Protein AF-A0A6A4RMP3-F1 (afdb_monomer)

Solvent-accessible surface area (backbone atoms only — not comparable to full-atom values): 5683 Å² total; per-residue (Å²): 144,83,87,70,70,73,63,60,57,57,56,53,51,56,54,48,53,52,52,50,54,52,60,73,68,50,78,81,91,57,91,76,53,73,67,56,52,49,50,54,59,76,64,39,64,70,60,54,52,50,50,54,50,51,52,52,52,49,53,52,50,52,52,51,51,50,53,52,52,53,50,52,53,58,49,39,73,71,40,96,68,67,76,87,78,80,78,85,76,85,130

Secondary structure (DSSP, 8-state):
----HHHHHHHHHHHHHHHHHHHHHS--SSPPPHHHHHHHHHH-HHHHHHHHHHHHHHHHHHHHHHHHHHHHHHHHTTSSS----------

Radius of gyration: 22.54 Å; Cα contacts (8 Å, |Δi|>4): 11; chains: 1; bounding box: 42×34×64 Å

Structure (mmCIF, N/CA/C/O backbone):
data_AF-A0A6A4RMP3-F1
#
_entry.id   AF-A0A6A4RMP3-F1
#
loop_
_atom_site.group_PDB
_atom_site.id
_atom_site.type_symbol
_atom_site.label_atom_id
_atom_site.label_alt_id
_atom_site.label_comp_id
_atom_site.label_asym_id
_atom_site.label_entity_id
_atom_site.label_seq_id
_atom_site.pdbx_PDB_ins_code
_atom_site.Cartn_x
_atom_site.Cartn_y
_atom_site.Cartn_z
_atom_site.occupancy
_atom_site.B_iso_or_equiv
_atom_site.auth_seq_id
_atom_site.auth_comp_id
_atom_site.auth_asym_id
_atom_site.auth_atom_id
_atom_site.pdbx_PDB_model_num
ATOM 1 N N . MET A 1 1 ? -20.937 -27.696 -1.801 1.00 41.50 1 MET A N 1
ATOM 2 C CA . MET A 1 1 ? -19.535 -27.241 -1.947 1.00 41.50 1 MET A CA 1
ATOM 3 C C . MET A 1 1 ? -19.362 -26.628 -3.330 1.00 41.50 1 MET A C 1
ATOM 5 O O . MET A 1 1 ? -18.859 -27.262 -4.240 1.00 41.50 1 MET A O 1
ATOM 9 N N . SER A 1 2 ? -19.855 -25.410 -3.501 1.00 41.22 2 SER A N 1
ATOM 10 C CA . SER A 1 2 ? -19.654 -24.533 -4.662 1.00 41.22 2 SER A CA 1
ATOM 11 C C . SER A 1 2 ? -20.011 -23.164 -4.086 1.00 41.22 2 SER A C 1
ATOM 13 O O . SER A 1 2 ? -21.079 -23.022 -3.502 1.00 41.22 2 SER A O 1
ATOM 15 N N . SER A 1 3 ? -19.132 -22.177 -3.991 1.00 43.84 3 SER A N 1
ATOM 16 C CA . SER A 1 3 ? -18.729 -21.326 -5.104 1.00 43.84 3 SER A CA 1
ATOM 17 C C . SER A 1 3 ? -17.635 -20.398 -4.561 1.00 43.84 3 SER A C 1
ATOM 19 O O . SER A 1 3 ? -17.945 -19.530 -3.757 1.00 43.84 3 SER A O 1
ATOM 21 N N . ASN A 1 4 ? -16.374 -20.591 -4.946 1.00 45.78 4 ASN A N 1
ATOM 22 C CA . ASN A 1 4 ? -15.308 -19.591 -4.736 1.00 45.78 4 ASN A CA 1
ATOM 23 C C . ASN A 1 4 ? -14.538 -19.281 -6.031 1.00 45.78 4 ASN A C 1
ATOM 25 O O . ASN A 1 4 ? -13.692 -18.401 -6.049 1.00 45.78 4 ASN A O 1
ATOM 29 N N . VAL A 1 5 ? -14.876 -19.945 -7.141 1.00 52.66 5 VAL A N 1
ATOM 30 C CA . VAL A 1 5 ? -14.141 -19.834 -8.412 1.00 52.66 5 VAL A CA 1
ATOM 31 C C . VAL A 1 5 ? -14.381 -18.488 -9.117 1.00 52.66 5 VAL A C 1
ATOM 33 O O . VAL A 1 5 ? -13.557 -18.062 -9.913 1.00 52.66 5 VAL A O 1
ATOM 36 N N . ALA A 1 6 ? -15.469 -17.775 -8.802 1.00 44.88 6 ALA A N 1
ATOM 37 C CA . ALA A 1 6 ? -15.810 -16.518 -9.475 1.00 44.88 6 ALA A CA 1
ATOM 38 C C . ALA A 1 6 ? -15.039 -15.287 -8.955 1.00 44.88 6 ALA A C 1
ATOM 40 O O . ALA A 1 6 ? -14.946 -14.288 -9.667 1.00 44.88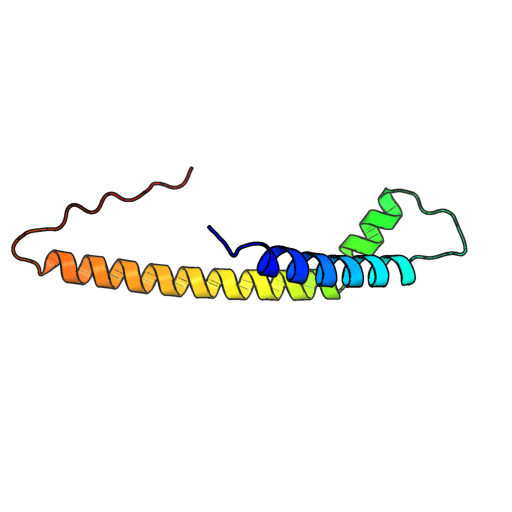 6 ALA A O 1
ATOM 41 N N . LEU A 1 7 ? -14.489 -15.336 -7.732 1.00 46.16 7 LEU A N 1
ATOM 42 C CA . LEU A 1 7 ? -13.725 -14.209 -7.179 1.00 46.16 7 LEU A CA 1
ATOM 43 C C . LEU A 1 7 ? -12.263 -14.214 -7.657 1.00 46.16 7 LEU A C 1
ATOM 45 O O . LEU A 1 7 ? -11.674 -13.148 -7.828 1.00 46.16 7 LEU A O 1
ATOM 49 N N . ASP A 1 8 ? -11.712 -15.398 -7.937 1.00 46.28 8 ASP A N 1
ATOM 50 C CA . ASP A 1 8 ? -10.333 -15.565 -8.415 1.00 46.28 8 ASP A CA 1
ATOM 51 C C . ASP A 1 8 ? -10.178 -15.214 -9.905 1.00 46.28 8 ASP A C 1
ATOM 53 O O . ASP A 1 8 ? -9.111 -14.789 -10.344 1.00 46.28 8 ASP A O 1
ATOM 57 N N . THR A 1 9 ? -11.248 -15.321 -10.702 1.00 45.34 9 THR A N 1
ATOM 58 C CA . THR A 1 9 ? -11.213 -14.958 -12.129 1.00 45.34 9 THR A CA 1
ATOM 59 C C . THR A 1 9 ? -11.295 -13.451 -12.376 1.00 45.34 9 THR A C 1
ATOM 61 O O . THR A 1 9 ? -10.742 -12.968 -13.362 1.00 45.34 9 THR A O 1
ATOM 64 N N . PHE A 1 10 ? -11.959 -12.691 -11.496 1.00 48.31 10 PHE A N 1
ATOM 65 C CA . PHE A 1 10 ? -12.084 -11.234 -11.647 1.00 48.31 10 PHE A CA 1
ATOM 66 C C . PHE A 1 10 ? -10.773 -10.516 -11.293 1.00 48.31 10 PHE A C 1
ATOM 68 O O . PHE A 1 10 ? -10.324 -9.640 -12.027 1.00 48.31 10 PHE A O 1
ATOM 75 N N . THR A 1 11 ? -10.104 -10.956 -10.224 1.00 52.03 11 THR A N 1
ATOM 76 C CA . THR A 1 11 ? -8.819 -10.392 -9.785 1.00 52.03 11 THR A CA 1
ATOM 77 C C . THR A 1 11 ? -7.677 -10.715 -10.750 1.00 52.03 11 THR A C 1
ATOM 79 O O . THR A 1 11 ? -6.822 -9.865 -10.981 1.00 52.03 11 THR A O 1
ATOM 82 N N . ALA A 1 12 ? -7.674 -11.895 -11.377 1.00 53.44 12 ALA A N 1
ATOM 83 C CA . ALA A 1 12 ? -6.656 -12.248 -12.364 1.00 53.44 12 ALA A CA 1
ATOM 84 C C . ALA A 1 12 ? -6.720 -11.367 -13.626 1.00 53.44 12 ALA A C 1
ATOM 86 O O . ALA A 1 12 ? -5.675 -10.985 -14.152 1.00 53.44 12 ALA A O 1
ATOM 87 N N . SER A 1 13 ? -7.920 -11.008 -14.099 1.00 58.47 13 SER A N 1
ATOM 88 C CA . SER A 1 13 ? -8.081 -10.199 -15.316 1.00 58.47 13 SER A CA 1
ATOM 89 C C . SER A 1 13 ? -7.534 -8.783 -15.140 1.00 58.47 13 SER A C 1
ATOM 91 O O . SER A 1 13 ? -6.756 -8.326 -15.972 1.00 58.47 13 SER A O 1
ATOM 93 N N . GLU A 1 14 ? -7.874 -8.112 -14.035 1.00 59.75 14 GLU A N 1
ATOM 94 C CA . GLU A 1 14 ? -7.434 -6.731 -13.787 1.00 59.75 14 GLU A CA 1
ATOM 95 C C . GLU A 1 14 ? -5.906 -6.635 -13.656 1.00 59.75 14 GLU A C 1
ATOM 97 O O . GLU A 1 14 ? -5.270 -5.787 -14.284 1.00 59.75 14 GLU A O 1
ATOM 102 N N . TRP A 1 15 ? -5.295 -7.577 -12.927 1.00 61.28 15 TRP A N 1
ATOM 103 C CA . TRP A 1 15 ? -3.837 -7.678 -12.814 1.00 61.28 15 TRP A CA 1
ATOM 104 C C . TRP A 1 15 ? -3.158 -7.929 -14.163 1.00 61.28 15 TRP A C 1
ATOM 106 O O . TRP A 1 15 ? -2.078 -7.395 -14.429 1.00 61.28 15 TRP A O 1
ATOM 116 N N . THR A 1 16 ? -3.793 -8.729 -15.021 1.00 69.06 16 THR A N 1
ATOM 117 C CA . THR A 1 16 ? -3.274 -9.037 -16.356 1.00 69.06 16 THR A CA 1
ATOM 118 C C . THR A 1 16 ? -3.311 -7.797 -17.248 1.00 69.06 16 THR A C 1
ATOM 120 O O . THR A 1 16 ? -2.312 -7.486 -17.896 1.00 69.06 16 THR A O 1
ATOM 123 N N . ASP A 1 17 ? -4.408 -7.040 -17.231 1.00 76.12 17 ASP A N 1
ATOM 124 C CA . ASP A 1 17 ? -4.550 -5.817 -18.024 1.00 7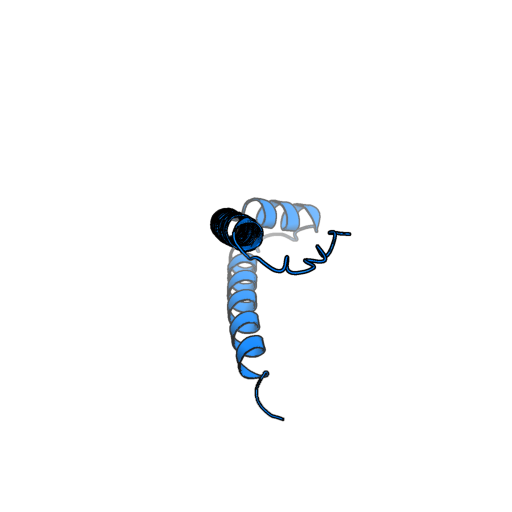6.12 17 ASP A CA 1
ATOM 125 C C . ASP A 1 17 ? -3.585 -4.711 -17.574 1.00 76.12 17 ASP A C 1
ATOM 127 O O . ASP A 1 17 ? -2.982 -4.024 -18.402 1.00 76.12 17 ASP A O 1
ATOM 131 N N . GLU A 1 18 ? -3.357 -4.567 -16.269 1.00 74.75 18 GLU A N 1
ATOM 132 C CA . GLU A 1 18 ? -2.385 -3.610 -15.732 1.00 74.75 18 GLU A CA 1
ATOM 133 C C . GLU A 1 18 ? -0.954 -3.942 -16.122 1.00 74.75 18 GLU A C 1
ATOM 135 O O . GLU A 1 18 ? -0.225 -3.061 -16.590 1.00 74.75 18 GLU A O 1
ATOM 140 N N . PHE A 1 19 ? -0.560 -5.206 -15.969 1.00 77.25 19 PHE A N 1
ATOM 141 C CA . PHE A 1 19 ? 0.772 -5.647 -16.349 1.00 77.25 19 PHE A CA 1
ATOM 142 C C . PHE A 1 19 ? 0.997 -5.463 -17.852 1.00 77.25 19 PHE A C 1
ATOM 144 O O . PHE A 1 19 ? 2.021 -4.923 -18.267 1.00 77.25 19 PHE A O 1
ATOM 151 N N . GLN A 1 20 ? 0.006 -5.809 -18.677 1.00 79.56 20 GLN A N 1
ATOM 152 C CA . GLN A 1 20 ? 0.060 -5.573 -20.120 1.00 79.56 20 GLN A CA 1
ATOM 153 C C . GLN A 1 20 ? 0.142 -4.080 -20.459 1.00 79.56 20 GLN A C 1
ATOM 155 O O . GLN A 1 20 ? 0.907 -3.691 -21.343 1.00 79.56 20 GLN A O 1
ATOM 160 N N . SER A 1 21 ? -0.591 -3.221 -19.744 1.00 82.38 21 SER A N 1
ATOM 161 C CA . SER A 1 21 ? -0.525 -1.768 -19.938 1.00 82.38 21 SER A CA 1
ATOM 162 C C . SER A 1 21 ? 0.861 -1.200 -19.620 1.00 82.38 21 SER A C 1
ATOM 164 O O . SER A 1 21 ? 1.338 -0.322 -20.336 1.00 82.38 21 SER A O 1
ATOM 166 N N . PHE A 1 22 ? 1.530 -1.733 -18.594 1.00 84.69 22 PHE A N 1
ATOM 167 C CA . PHE A 1 22 ? 2.899 -1.376 -18.240 1.00 84.69 22 PHE A CA 1
ATOM 168 C C . PHE A 1 22 ? 3.892 -1.851 -19.303 1.00 84.69 22 PHE A C 1
ATOM 170 O O . PHE A 1 22 ? 4.683 -1.052 -19.800 1.00 84.69 22 PHE A O 1
ATOM 177 N N . VAL A 1 23 ? 3.806 -3.120 -19.717 1.00 83.81 23 VAL A N 1
ATOM 178 C CA . VAL A 1 23 ? 4.689 -3.693 -20.746 1.00 83.81 23 VAL A CA 1
ATOM 179 C C . VAL A 1 23 ? 4.587 -2.913 -22.059 1.00 83.81 23 VAL A C 1
ATOM 181 O O . VAL A 1 23 ? 5.606 -2.644 -22.687 1.00 83.81 23 VAL A O 1
ATOM 184 N N . ARG A 1 24 ? 3.384 -2.466 -22.447 1.00 85.12 24 ARG A N 1
ATOM 185 C CA . ARG A 1 24 ? 3.175 -1.627 -23.643 1.00 85.12 24 ARG A CA 1
ATOM 186 C C . ARG A 1 24 ? 3.839 -0.250 -23.568 1.00 85.12 24 ARG A C 1
ATOM 188 O O . ARG A 1 24 ? 4.100 0.339 -24.612 1.00 85.12 24 ARG A O 1
ATOM 195 N N . LYS A 1 25 ? 4.081 0.279 -22.367 1.00 84.44 25 LYS A N 1
ATOM 196 C CA . LYS A 1 25 ? 4.736 1.581 -22.154 1.00 84.44 25 LYS A CA 1
ATOM 197 C C . LYS A 1 25 ? 6.256 1.472 -22.049 1.00 84.44 25 LYS A C 1
ATOM 199 O O . LYS A 1 25 ? 6.929 2.502 -22.025 1.00 84.44 25 LYS A O 1
ATOM 204 N N . LEU A 1 26 ? 6.803 0.258 -21.961 1.00 86.19 26 LEU A N 1
ATOM 205 C CA . LEU A 1 26 ? 8.245 0.071 -21.886 1.00 86.19 26 LEU A CA 1
ATOM 206 C C . LEU A 1 26 ? 8.917 0.459 -23.212 1.00 86.19 26 LEU A C 1
ATOM 208 O O . LEU A 1 26 ? 8.386 0.170 -24.288 1.00 86.19 26 LEU A O 1
ATOM 212 N N . PRO A 1 27 ? 10.108 1.078 -23.156 1.00 86.56 27 PRO A N 1
ATOM 213 C CA . PRO A 1 27 ? 10.925 1.301 -24.338 1.00 86.56 27 PRO A CA 1
ATOM 214 C C . PRO A 1 27 ? 11.188 0.005 -25.115 1.00 86.56 27 PRO A C 1
ATOM 216 O O . PRO A 1 27 ? 11.728 -0.951 -24.568 1.00 86.56 27 PRO A O 1
ATOM 219 N N . THR A 1 28 ? 10.849 -0.010 -26.404 1.00 86.50 28 THR A N 1
ATOM 220 C CA . THR A 1 28 ? 11.081 -1.159 -27.301 1.00 86.50 28 THR A CA 1
ATOM 221 C C . THR A 1 28 ? 12.310 -0.996 -28.193 1.00 86.50 28 THR A C 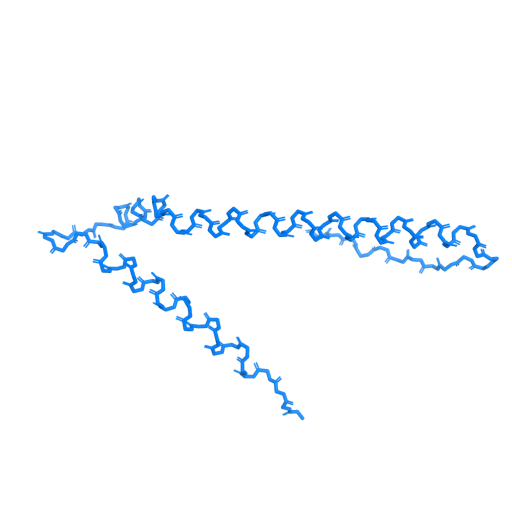1
ATOM 223 O O . THR A 1 28 ? 12.711 -1.935 -28.873 1.00 86.50 28 THR A O 1
ATOM 226 N N . PHE A 1 29 ? 12.929 0.187 -28.191 1.00 86.75 29 PHE A N 1
ATOM 227 C CA . PHE A 1 29 ? 14.070 0.511 -29.052 1.00 86.75 29 PHE A CA 1
ATOM 228 C C . PHE 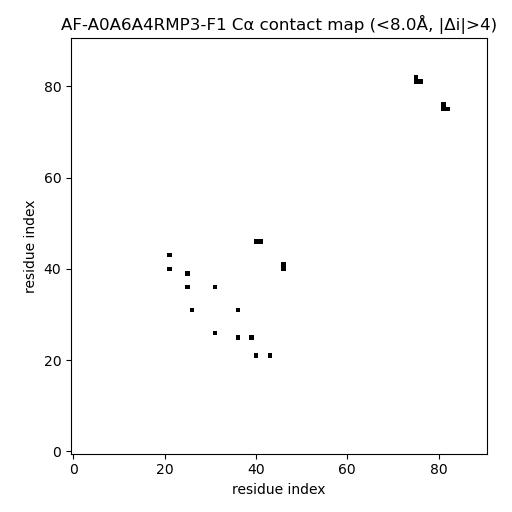A 1 29 ? 15.421 0.013 -28.511 1.00 86.75 29 PHE A C 1
ATOM 230 O O . PHE A 1 29 ? 16.431 0.132 -29.199 1.00 86.75 29 PHE A O 1
ATOM 237 N N . TYR A 1 30 ? 15.457 -0.545 -27.295 1.00 83.25 30 TYR A N 1
ATOM 238 C CA . TYR A 1 30 ? 16.652 -1.136 -26.688 1.00 83.25 30 TYR A CA 1
ATOM 239 C C . TYR A 1 30 ? 16.292 -2.202 -25.647 1.00 83.25 30 TYR A C 1
ATOM 241 O O . TYR A 1 30 ? 15.180 -2.228 -25.122 1.00 83.25 30 TYR A O 1
ATOM 249 N N . ALA A 1 31 ? 17.249 -3.079 -25.336 1.00 87.56 31 ALA A N 1
ATOM 250 C CA . ALA A 1 31 ? 17.090 -4.073 -24.282 1.00 87.56 31 ALA A CA 1
ATOM 251 C C . ALA A 1 31 ? 17.165 -3.408 -22.899 1.00 87.56 31 ALA A C 1
ATOM 253 O O . ALA A 1 31 ? 18.123 -2.701 -22.584 1.00 87.56 31 ALA A O 1
ATOM 254 N N . LEU A 1 32 ? 16.164 -3.666 -22.060 1.00 87.25 32 LEU A N 1
ATOM 255 C CA . LEU A 1 32 ? 16.104 -3.168 -20.690 1.00 87.25 32 LEU A CA 1
ATOM 256 C C . LEU A 1 32 ? 16.691 -4.201 -19.727 1.00 87.25 32 LEU A C 1
ATOM 258 O O . LEU A 1 32 ? 16.353 -5.382 -19.785 1.00 87.25 32 LEU A O 1
ATOM 262 N N . ASN A 1 33 ? 17.544 -3.751 -18.808 1.00 91.50 33 ASN A N 1
ATOM 263 C CA . ASN A 1 33 ? 17.955 -4.578 -17.676 1.00 91.50 33 ASN A CA 1
ATOM 264 C C . ASN A 1 33 ? 16.875 -4.567 -16.577 1.00 91.50 33 ASN A C 1
ATOM 266 O O . ASN A 1 33 ? 15.984 -3.712 -16.559 1.00 91.50 33 ASN A O 1
ATOM 270 N N . ALA A 1 34 ? 16.965 -5.509 -15.635 1.00 89.19 34 ALA A N 1
ATOM 271 C CA . ALA A 1 34 ? 15.986 -5.643 -14.556 1.00 89.19 34 ALA A CA 1
ATOM 272 C C . ALA A 1 34 ? 15.831 -4.356 -13.720 1.00 89.19 34 ALA A C 1
ATOM 274 O O . ALA A 1 34 ? 14.718 -3.997 -13.342 1.00 89.19 34 ALA A O 1
ATOM 275 N N . SER A 1 35 ? 16.922 -3.621 -13.484 1.00 90.31 35 SER A N 1
ATOM 276 C CA . SER A 1 35 ? 16.905 -2.366 -12.724 1.00 90.31 35 SER A CA 1
ATOM 277 C C . SER A 1 35 ? 16.130 -1.253 -13.436 1.00 90.31 35 SER A C 1
ATOM 279 O O . SER A 1 35 ? 15.393 -0.512 -12.790 1.00 90.31 35 SER A O 1
ATOM 281 N N . ALA A 1 36 ? 16.243 -1.151 -14.762 1.00 87.69 36 ALA A N 1
ATOM 282 C CA . ALA A 1 36 ? 15.491 -0.192 -15.566 1.00 87.69 36 ALA A CA 1
ATOM 283 C C . ALA A 1 36 ? 13.991 -0.523 -15.570 1.00 87.69 36 ALA A C 1
ATOM 285 O O . ALA A 1 36 ? 13.165 0.369 -15.396 1.00 87.69 36 ALA A O 1
ATOM 286 N N . ILE A 1 37 ? 13.635 -1.808 -15.687 1.00 87.56 37 ILE A N 1
ATOM 287 C CA . ILE A 1 37 ? 12.239 -2.265 -15.585 1.00 87.56 37 ILE A CA 1
ATOM 288 C C . ILE A 1 37 ? 11.670 -1.918 -14.205 1.00 87.56 37 ILE A C 1
ATOM 290 O O . ILE A 1 37 ? 10.580 -1.354 -14.114 1.00 87.56 37 ILE A O 1
ATOM 294 N N . GLN A 1 38 ? 12.423 -2.192 -13.135 1.00 86.62 38 GLN A N 1
ATOM 295 C CA . GLN A 1 38 ? 12.017 -1.838 -11.778 1.00 86.62 38 GLN A CA 1
ATOM 296 C C . GLN A 1 38 ? 11.830 -0.328 -11.619 1.00 86.62 38 GLN A C 1
ATOM 298 O O . GLN A 1 38 ? 10.836 0.087 -11.033 1.00 86.62 38 GLN A O 1
ATOM 303 N N . TYR A 1 39 ? 12.723 0.491 -12.183 1.00 88.81 39 TYR A N 1
ATOM 304 C CA . TYR A 1 39 ? 12.587 1.946 -12.169 1.00 88.81 39 TYR A CA 1
ATOM 305 C C . TYR A 1 39 ? 11.282 2.405 -12.832 1.00 88.81 39 TYR A C 1
ATOM 307 O O . TYR A 1 39 ? 10.533 3.169 -12.222 1.00 88.81 39 TYR A O 1
ATOM 315 N N . PHE A 1 40 ? 10.965 1.919 -14.037 1.00 87.12 40 PHE A N 1
ATOM 316 C CA . PHE A 1 40 ? 9.710 2.268 -14.713 1.00 87.12 40 PHE A CA 1
ATOM 317 C C . PHE A 1 40 ? 8.486 1.821 -13.914 1.00 87.12 40 PHE A C 1
ATOM 319 O O . PHE A 1 40 ? 7.536 2.586 -13.772 1.00 87.12 40 PHE A O 1
ATOM 326 N N . TRP A 1 41 ? 8.536 0.625 -13.325 1.00 83.75 41 TRP A N 1
ATOM 327 C CA . TRP A 1 41 ? 7.459 0.118 -12.479 1.00 83.75 41 TRP A CA 1
ATOM 328 C C . TRP A 1 41 ? 7.246 0.992 -11.239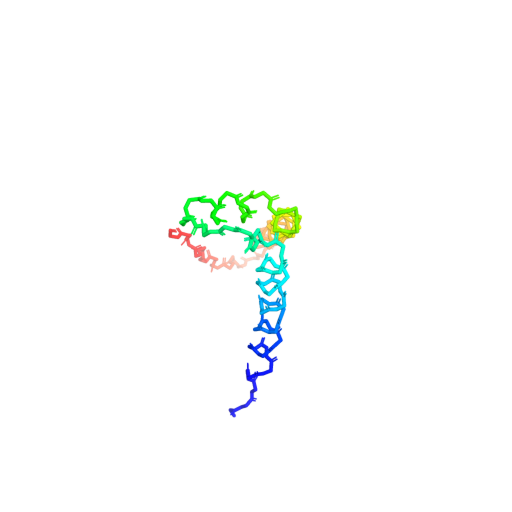 1.00 83.75 41 TRP A C 1
ATOM 330 O O . TRP A 1 41 ? 6.127 1.397 -10.937 1.00 83.75 41 TRP A O 1
ATOM 340 N N . THR A 1 42 ? 8.329 1.358 -10.549 1.00 84.00 42 THR A N 1
ATOM 341 C CA . THR A 1 42 ? 8.266 2.246 -9.381 1.00 84.00 42 THR A CA 1
ATOM 342 C C . THR A 1 42 ? 7.914 3.682 -9.716 1.00 84.00 42 THR A C 1
ATOM 344 O O . THR A 1 42 ? 7.681 4.432 -8.787 1.00 84.00 42 THR A O 1
ATOM 347 N N . ASN A 1 43 ? 7.886 4.084 -10.987 1.00 84.38 43 ASN A N 1
ATOM 348 C CA . ASN A 1 43 ? 7.453 5.417 -11.408 1.00 84.38 43 ASN A CA 1
ATOM 349 C C . ASN A 1 43 ? 6.060 5.412 -12.052 1.00 84.38 43 ASN A C 1
ATOM 351 O O . ASN A 1 43 ? 5.554 6.477 -12.402 1.00 84.38 43 ASN A O 1
ATOM 355 N N . GLU A 1 44 ? 5.406 4.253 -12.185 1.00 84.75 44 GLU A N 1
ATOM 356 C CA . GLU A 1 44 ? 4.066 4.183 -12.763 1.00 84.75 44 GLU A CA 1
ATOM 357 C C . GLU A 1 44 ? 3.041 4.885 -11.849 1.00 84.75 44 GLU A C 1
ATOM 359 O O . GLU A 1 44 ? 2.834 4.479 -10.696 1.00 84.75 44 GLU A O 1
ATOM 364 N N . PRO A 1 45 ? 2.352 5.936 -12.330 1.00 83.25 45 PRO A N 1
ATOM 365 C CA . PRO A 1 45 ? 1.416 6.702 -11.509 1.00 83.25 45 PRO A CA 1
ATOM 366 C C . PRO A 1 45 ? 0.181 5.884 -11.113 1.00 83.25 45 PRO A C 1
ATOM 368 O O . PRO A 1 45 ? -0.360 6.081 -10.023 1.00 83.25 45 PRO A O 1
ATOM 371 N N . ALA A 1 46 ? -0.241 4.932 -11.952 1.00 83.00 46 ALA A N 1
ATOM 372 C CA . ALA A 1 46 ? -1.393 4.075 -11.680 1.00 83.00 46 ALA A CA 1
ATOM 373 C C . ALA A 1 46 ? -1.175 3.188 -10.44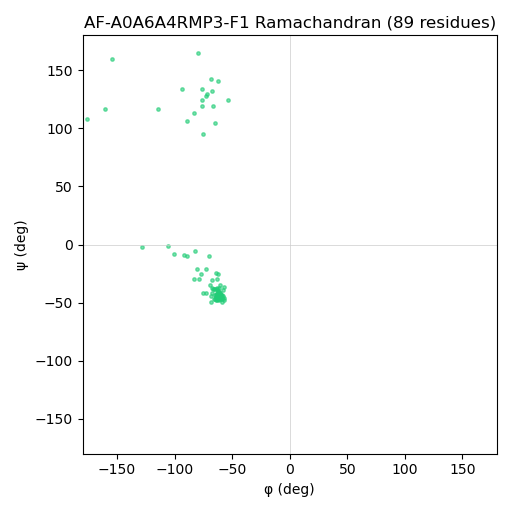1 1.00 83.00 46 ALA A C 1
ATOM 375 O O . ALA A 1 46 ? -2.063 3.073 -9.592 1.00 83.00 46 ALA A O 1
ATOM 376 N N . VAL A 1 47 ? 0.030 2.624 -10.297 1.00 80.94 47 VAL A N 1
ATOM 377 C CA . VAL A 1 47 ? 0.411 1.787 -9.149 1.00 80.94 47 VAL A CA 1
ATOM 378 C C . VAL A 1 47 ? 0.394 2.614 -7.861 1.00 80.94 47 VAL A C 1
ATOM 380 O O . VAL A 1 47 ? -0.206 2.209 -6.863 1.00 80.94 47 VAL A O 1
ATOM 383 N N . HIS A 1 48 ? 0.961 3.822 -7.891 1.00 85.38 48 HIS A N 1
ATOM 384 C CA . HIS A 1 48 ? 0.941 4.726 -6.739 1.00 85.38 48 HIS A CA 1
ATOM 385 C C . HIS A 1 48 ? -0.466 5.171 -6.346 1.00 85.38 48 HIS A C 1
ATOM 387 O O . HIS A 1 48 ? -0.786 5.229 -5.157 1.00 85.38 48 HIS A O 1
ATOM 393 N N . GLN A 1 49 ? -1.309 5.505 -7.324 1.00 87.44 49 GLN A N 1
ATOM 394 C CA . GLN A 1 49 ? -2.682 5.928 -7.072 1.00 87.44 49 GLN A CA 1
ATOM 395 C C . GLN A 1 49 ? -3.481 4.819 -6.383 1.00 87.44 49 GLN A C 1
ATOM 397 O O . GLN A 1 49 ? -4.171 5.079 -5.397 1.00 87.44 49 GLN A O 1
ATOM 402 N N . ARG A 1 50 ? -3.349 3.577 -6.853 1.00 85.81 50 ARG A N 1
ATOM 403 C CA . ARG A 1 50 ? -4.001 2.417 -6.235 1.00 85.81 50 ARG A CA 1
ATOM 404 C C . ARG A 1 50 ? -3.483 2.147 -4.838 1.00 85.81 50 ARG A C 1
ATOM 406 O O . ARG A 1 50 ? -4.2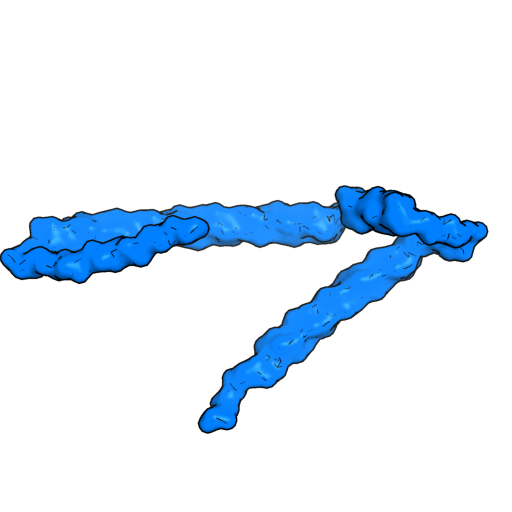82 1.940 -3.929 1.00 85.81 5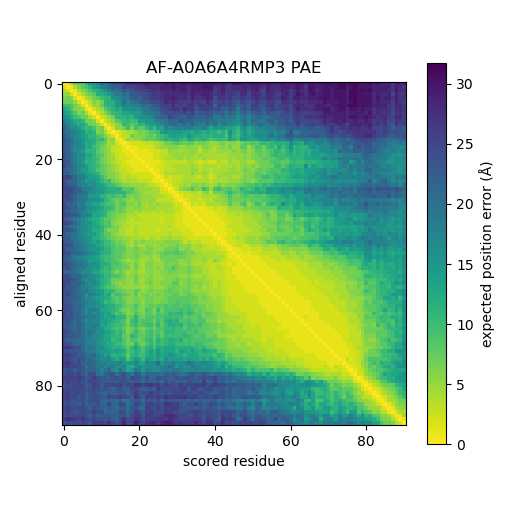0 ARG A O 1
ATOM 413 N N . TYR A 1 51 ? -2.169 2.219 -4.638 1.00 88.25 51 TYR A N 1
ATOM 414 C CA . TYR A 1 51 ? -1.587 2.086 -3.307 1.00 88.25 51 TYR A CA 1
ATOM 415 C C . TYR A 1 51 ? -2.156 3.133 -2.337 1.00 88.25 51 TYR A C 1
ATOM 417 O O . TYR A 1 51 ? -2.597 2.789 -1.242 1.00 88.25 51 TYR A O 1
ATOM 425 N N . ARG A 1 52 ? -2.246 4.401 -2.759 1.00 91.75 52 ARG A N 1
ATOM 426 C CA . ARG A 1 52 ? -2.868 5.481 -1.970 1.00 91.75 52 ARG A CA 1
ATOM 427 C C . ARG A 1 52 ? -4.334 5.190 -1.645 1.00 91.75 52 ARG A C 1
ATOM 429 O O . ARG A 1 52 ? -4.769 5.431 -0.520 1.00 91.75 52 ARG A O 1
ATOM 436 N N . GLN A 1 53 ? -5.103 4.692 -2.614 1.00 92.94 53 GLN A N 1
ATOM 437 C CA . GLN A 1 53 ? -6.504 4.317 -2.408 1.00 92.94 53 GLN A CA 1
ATOM 438 C C . GLN A 1 53 ? -6.623 3.171 -1.400 1.00 92.94 53 GLN A C 1
ATOM 440 O O . GLN A 1 53 ? -7.392 3.275 -0.444 1.00 92.94 53 GLN A O 1
ATOM 445 N N . LEU A 1 54 ? -5.827 2.115 -1.562 1.00 95.19 54 LEU A N 1
ATOM 446 C CA . LEU A 1 54 ? -5.785 0.980 -0.645 1.00 95.19 54 LEU A CA 1
ATOM 447 C C . LEU A 1 54 ? -5.422 1.425 0.776 1.00 95.19 54 LEU A C 1
ATOM 449 O O . LEU A 1 54 ? -6.092 1.045 1.737 1.00 95.19 54 LEU A O 1
ATOM 453 N N . GLU A 1 55 ? -4.406 2.275 0.912 1.00 95.06 55 GLU A N 1
ATOM 454 C CA . GLU A 1 55 ? -3.991 2.839 2.194 1.00 95.06 55 GLU A CA 1
ATOM 455 C C . GLU A 1 55 ? -5.131 3.635 2.850 1.00 95.06 55 GLU A C 1
ATOM 457 O O . GLU A 1 55 ? -5.413 3.464 4.040 1.00 95.06 55 GLU A O 1
ATOM 462 N N . LEU A 1 56 ? -5.838 4.466 2.079 1.00 96.62 56 LEU A N 1
ATOM 463 C CA . LEU A 1 56 ? -6.992 5.221 2.564 1.00 96.62 56 LEU A CA 1
ATOM 464 C C . LEU A 1 56 ? -8.116 4.293 3.047 1.00 96.62 56 LEU A C 1
ATOM 466 O O . LEU A 1 56 ? -8.632 4.480 4.153 1.00 96.62 56 LEU A O 1
ATOM 470 N N . HIS A 1 57 ? -8.476 3.283 2.254 1.00 95.56 57 HIS A N 1
ATOM 471 C CA . HIS A 1 57 ? -9.505 2.306 2.610 1.00 95.56 57 HIS A CA 1
ATOM 472 C C . HIS A 1 57 ? -9.132 1.514 3.866 1.00 95.56 57 HIS A C 1
ATOM 474 O O . HIS A 1 57 ? -9.962 1.360 4.766 1.00 95.56 57 HIS A O 1
ATOM 480 N N . SER A 1 58 ? -7.875 1.081 3.974 1.00 96.25 58 SER A N 1
ATOM 481 C CA . SER A 1 58 ? -7.357 0.379 5.149 1.00 96.25 58 SER A CA 1
ATOM 482 C C . SER A 1 58 ? -7.455 1.246 6.410 1.00 96.25 58 SER A C 1
ATOM 484 O O . SER A 1 58 ? -8.012 0.820 7.426 1.00 96.25 58 SER A O 1
ATOM 486 N N . ARG A 1 59 ? -7.041 2.519 6.335 1.00 97.00 59 ARG A N 1
ATOM 487 C CA . ARG A 1 59 ? -7.168 3.476 7.451 1.00 97.00 59 ARG A CA 1
ATOM 488 C C . ARG A 1 59 ? -8.625 3.696 7.864 1.00 97.00 59 ARG A C 1
ATOM 490 O O . ARG A 1 59 ? -8.929 3.745 9.059 1.00 97.00 59 ARG A O 1
ATOM 497 N N . GLN A 1 60 ? -9.541 3.804 6.902 1.00 97.12 60 GLN A N 1
ATOM 498 C CA . GLN A 1 60 ? -10.973 3.931 7.186 1.00 97.12 60 GLN A CA 1
ATOM 499 C C . GLN A 1 60 ? -11.536 2.680 7.869 1.00 97.12 60 GLN A C 1
ATOM 501 O O . GLN A 1 60 ? -12.291 2.797 8.840 1.00 97.12 60 GLN A O 1
ATOM 506 N N . LEU A 1 61 ? -11.167 1.490 7.390 1.00 97.19 61 LEU A N 1
ATOM 507 C CA . LEU A 1 61 ? -11.592 0.218 7.967 1.00 97.19 61 LEU A CA 1
ATOM 508 C C . LEU A 1 61 ? -11.082 0.067 9.403 1.00 97.19 61 LEU A C 1
ATOM 510 O O . LEU A 1 61 ? -11.870 -0.237 10.299 1.00 97.19 61 LEU A O 1
ATOM 514 N N . LEU A 1 62 ? -9.809 0.386 9.647 1.00 96.31 62 LEU A N 1
ATOM 515 C CA . LEU A 1 62 ? -9.218 0.396 10.984 1.00 96.31 62 LEU A CA 1
ATOM 516 C C . LEU A 1 62 ? -9.960 1.359 11.922 1.00 96.31 62 LEU A C 1
ATOM 518 O O . LEU A 1 62 ? -10.274 1.011 13.062 1.00 96.31 62 LEU A O 1
ATOM 522 N N . GLY A 1 63 ? -10.297 2.560 11.443 1.00 96.94 63 GLY A N 1
ATOM 523 C CA . GLY A 1 63 ? -11.094 3.524 12.201 1.00 96.94 63 GLY A CA 1
ATOM 524 C C . GLY A 1 63 ? -12.476 2.982 12.580 1.00 96.94 63 GLY A C 1
ATOM 525 O O . GLY A 1 63 ? -12.904 3.124 13.729 1.00 96.94 63 GLY A O 1
ATOM 526 N N . LYS A 1 64 ? -13.167 2.316 11.645 1.00 96.88 64 LYS A N 1
ATOM 527 C CA . LYS A 1 64 ? -14.460 1.659 11.902 1.00 96.88 64 LYS A CA 1
ATOM 528 C C . LYS A 1 64 ? -14.322 0.525 12.917 1.00 96.88 64 LYS A C 1
ATOM 530 O O . LYS A 1 64 ? -15.088 0.492 13.880 1.00 96.88 64 LYS A O 1
ATOM 535 N N . ALA A 1 65 ? -13.328 -0.346 12.749 1.00 96.00 65 ALA A N 1
ATOM 536 C CA . ALA A 1 65 ? -13.056 -1.451 13.663 1.00 96.00 65 ALA A CA 1
ATOM 537 C C . ALA A 1 65 ? -12.816 -0.942 15.092 1.00 96.00 65 ALA A C 1
ATOM 539 O O . ALA A 1 65 ? -13.482 -1.387 16.024 1.00 96.00 65 ALA A O 1
ATOM 540 N N . ARG A 1 66 ? -11.966 0.080 15.260 1.00 96.06 66 ARG A N 1
ATOM 541 C CA . ARG A 1 66 ? -11.713 0.714 16.565 1.00 96.06 66 ARG A CA 1
ATOM 542 C C . ARG A 1 66 ? -12.988 1.264 17.207 1.00 96.06 66 ARG A C 1
ATOM 544 O O . ARG A 1 66 ? -13.219 1.038 18.392 1.00 96.06 66 ARG A O 1
ATOM 551 N N . ARG A 1 67 ? -13.848 1.951 16.443 1.00 96.12 67 ARG A N 1
ATOM 552 C CA . ARG A 1 67 ? -15.137 2.461 16.957 1.00 96.12 67 ARG A CA 1
ATOM 553 C C . ARG A 1 67 ? -16.051 1.332 17.432 1.00 96.12 67 ARG A C 1
ATOM 555 O O . ARG A 1 67 ? -16.647 1.451 18.501 1.00 96.12 67 ARG A O 1
ATOM 562 N N . ILE A 1 68 ? -16.151 0.248 16.662 1.00 95.00 68 ILE A N 1
ATOM 563 C CA . ILE A 1 68 ? -16.968 -0.923 17.012 1.00 95.00 68 ILE A CA 1
ATOM 564 C C . ILE A 1 68 ? -16.433 -1.587 18.283 1.00 95.00 68 ILE A C 1
ATOM 566 O O . ILE A 1 68 ? -17.206 -1.822 19.209 1.00 95.00 68 ILE A O 1
ATOM 570 N N . VAL A 1 69 ? -15.120 -1.820 18.365 1.00 92.75 69 VAL A N 1
ATOM 571 C CA . VAL A 1 69 ? -14.466 -2.410 19.543 1.00 92.75 69 VAL A CA 1
ATOM 572 C C . VAL A 1 69 ? -14.705 -1.555 20.788 1.00 92.75 69 VAL A C 1
ATOM 574 O O . VAL A 1 69 ? -15.132 -2.075 21.817 1.00 92.75 69 VAL A O 1
ATOM 577 N N . ASN A 1 70 ? -14.525 -0.236 20.690 1.00 92.75 70 ASN A N 1
ATOM 578 C CA . ASN A 1 70 ? -14.771 0.674 21.809 1.00 92.75 70 ASN A CA 1
ATOM 579 C C . ASN A 1 70 ? -16.238 0.659 22.255 1.00 92.75 70 ASN A C 1
ATOM 581 O O . ASN A 1 70 ? -16.516 0.662 23.454 1.00 92.75 70 ASN A O 1
ATOM 585 N N . LYS A 1 71 ? -17.185 0.603 21.308 1.00 92.12 71 LYS A N 1
ATOM 586 C CA . LYS A 1 71 ? -18.614 0.483 21.622 1.00 92.12 71 LYS A CA 1
ATOM 587 C C . LYS A 1 71 ? -18.917 -0.844 22.316 1.00 92.12 71 LYS A C 1
ATOM 589 O O . LYS A 1 71 ? -19.607 -0.842 23.331 1.00 92.12 71 LYS A O 1
ATOM 594 N N . LEU A 1 72 ? -18.379 -1.952 21.811 1.00 89.62 72 LEU A N 1
ATOM 595 C CA . LEU A 1 72 ? -18.553 -3.280 22.397 1.00 89.62 72 LEU A CA 1
ATOM 596 C C . LEU A 1 72 ? -17.999 -3.335 23.825 1.00 89.62 72 LEU A C 1
ATOM 598 O O . LEU A 1 72 ? -18.673 -3.825 24.725 1.00 89.62 72 LEU A O 1
ATOM 602 N N . PHE A 1 73 ? -16.816 -2.764 24.052 1.00 87.12 73 PHE A N 1
ATOM 603 C CA . PHE A 1 73 ? -16.215 -2.670 25.381 1.00 87.12 73 PHE A CA 1
ATOM 604 C C . PHE A 1 73 ? -16.998 -1.734 26.315 1.00 87.12 73 PHE A C 1
ATOM 606 O O . PHE A 1 73 ? -17.161 -2.005 27.502 1.00 87.12 73 PHE A O 1
ATOM 613 N N . GLY A 1 74 ? -17.537 -0.633 25.789 1.00 86.75 74 GLY A N 1
ATOM 614 C CA . GLY A 1 74 ? -18.425 0.254 26.539 1.00 86.75 74 GLY A CA 1
ATOM 615 C C . GLY A 1 74 ? -19.725 -0.432 26.970 1.00 86.75 74 GLY A C 1
ATOM 616 O O . GLY A 1 74 ? -20.192 -0.207 28.086 1.00 86.75 74 GLY A O 1
ATOM 617 N N . LEU A 1 75 ? -20.294 -1.282 26.111 1.00 85.88 75 LEU A N 1
ATOM 618 C CA . LEU A 1 75 ? -21.482 -2.082 26.416 1.00 85.88 75 LEU A CA 1
ATOM 619 C C . LEU A 1 75 ? -21.170 -3.225 27.387 1.00 85.88 75 LEU A C 1
ATOM 621 O O . LEU A 1 75 ? -21.933 -3.427 28.326 1.00 85.88 75 LEU A O 1
ATOM 625 N N . SER A 1 76 ? -20.041 -3.920 27.223 1.00 83.69 76 SER A N 1
ATOM 626 C CA . SER A 1 76 ? -19.655 -5.032 28.102 1.00 83.69 76 SER A CA 1
ATOM 627 C C . SER A 1 76 ? -19.499 -4.597 29.559 1.00 83.69 76 SER A C 1
ATOM 629 O O . SER A 1 76 ? -19.878 -5.340 30.460 1.00 83.69 76 SER A O 1
ATOM 631 N N . LYS A 1 77 ? -19.015 -3.371 29.803 1.00 79.50 77 LYS A N 1
ATOM 632 C CA . LYS A 1 77 ? -18.965 -2.758 31.142 1.00 79.50 77 LYS A CA 1
ATOM 633 C C . LYS A 1 77 ? -20.341 -2.558 31.784 1.00 79.50 77 LYS A C 1
ATOM 635 O O . LYS A 1 77 ? -20.423 -2.471 33.001 1.00 79.50 77 LYS A O 1
ATOM 640 N N . ARG A 1 78 ? -21.405 -2.437 30.985 1.00 82.25 78 ARG A N 1
ATOM 641 C CA . ARG A 1 78 ? -22.787 -2.236 31.458 1.00 82.25 78 ARG A CA 1
ATOM 642 C C . ARG A 1 78 ? -23.544 -3.556 31.640 1.00 82.25 78 ARG A C 1
ATOM 644 O O . ARG A 1 78 ? -24.647 -3.547 32.179 1.00 82.25 78 ARG A O 1
ATOM 651 N N . CYS A 1 79 ? -22.984 -4.681 31.198 1.00 74.62 79 CYS A N 1
ATOM 652 C CA . CYS A 1 79 ? -23.574 -6.002 31.395 1.00 74.62 79 CYS A CA 1
ATOM 653 C C . CYS A 1 79 ? -23.359 -6.477 32.843 1.00 74.62 79 CYS A C 1
ATOM 655 O O . CYS A 1 79 ? -22.245 -6.412 33.355 1.00 74.62 79 CYS A O 1
ATOM 657 N N . ARG A 1 80 ? -24.409 -7.011 33.489 1.00 72.88 80 ARG A N 1
ATOM 658 C CA . ARG A 1 80 ? -24.318 -7.607 34.843 1.00 72.88 80 ARG A CA 1
ATOM 659 C C . ARG A 1 80 ? -23.396 -8.830 34.898 1.00 72.88 80 ARG A C 1
ATOM 661 O O . ARG A 1 80 ? -22.780 -9.083 35.925 1.00 72.88 80 ARG A O 1
ATOM 668 N N . THR A 1 81 ? -23.284 -9.564 33.793 1.00 76.94 81 THR A N 1
ATOM 669 C CA . THR A 1 81 ? -22.324 -10.657 33.616 1.00 76.94 81 THR A CA 1
ATOM 670 C C . THR A 1 81 ? -21.353 -10.246 32.523 1.00 76.94 81 THR A C 1
ATOM 672 O O . THR A 1 81 ? -21.759 -10.005 31.386 1.00 76.94 81 THR A O 1
ATOM 675 N N . GLN A 1 82 ? -20.076 -10.108 32.870 1.00 66.88 82 GLN A N 1
ATOM 676 C CA . GLN A 1 82 ? -19.087 -9.570 31.948 1.00 66.88 82 GLN A CA 1
ATOM 677 C C . GLN A 1 82 ? -18.690 -10.629 30.905 1.00 66.88 82 GLN A C 1
ATOM 679 O O . GLN A 1 82 ? -18.256 -11.720 31.286 1.00 66.88 82 GLN A O 1
ATOM 684 N N . PRO A 1 83 ? -18.820 -10.351 29.594 1.00 70.88 83 PRO A N 1
ATOM 685 C CA . PRO A 1 83 ? -18.376 -11.290 28.573 1.00 70.88 83 PRO A CA 1
ATOM 686 C C . PRO A 1 83 ? -16.847 -11.412 28.606 1.00 70.88 83 PRO A C 1
ATOM 688 O O . PRO A 1 83 ? -16.131 -10.408 28.632 1.00 70.88 83 PRO A O 1
ATOM 691 N N . LYS A 1 84 ? -16.337 -12.649 28.592 1.00 73.50 84 LYS A N 1
ATOM 692 C CA . LYS A 1 84 ? -14.897 -12.931 28.507 1.00 73.50 84 LYS A CA 1
ATOM 693 C C . LYS A 1 84 ? -14.426 -12.688 27.072 1.00 73.50 84 LYS A C 1
ATOM 695 O O . LYS A 1 84 ? -14.569 -13.553 26.215 1.00 73.50 84 LYS A O 1
ATOM 700 N N . ILE A 1 85 ? -13.903 -11.495 26.801 1.00 68.19 85 ILE A N 1
ATOM 701 C CA . ILE A 1 85 ? -13.380 -11.127 25.480 1.00 68.19 85 ILE A CA 1
ATOM 702 C C . ILE A 1 85 ? -11.899 -11.516 25.426 1.00 68.19 85 ILE A C 1
ATOM 704 O O . ILE A 1 85 ? -11.063 -10.857 26.040 1.00 68.19 85 ILE A O 1
ATOM 708 N N . ALA A 1 86 ? -11.567 -12.579 24.693 1.00 72.94 86 ALA A N 1
ATOM 709 C CA . ALA 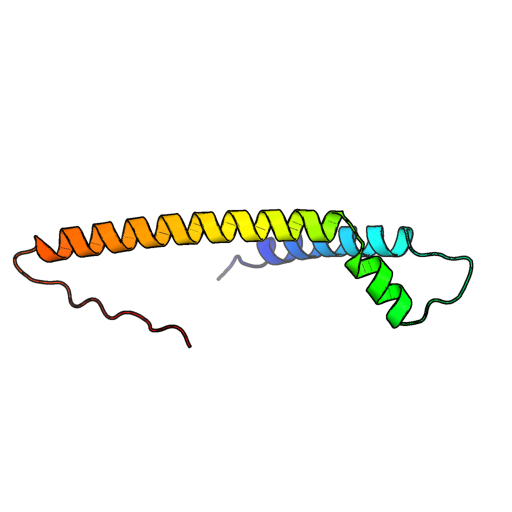A 1 86 ? -10.182 -12.904 24.364 1.00 72.94 86 ALA A CA 1
ATOM 710 C C . ALA A 1 86 ? -9.757 -12.076 23.144 1.00 72.94 86 ALA A C 1
ATOM 712 O O . ALA A 1 86 ? -10.295 -12.253 22.052 1.00 72.94 86 ALA A O 1
ATOM 713 N N . MET A 1 87 ? -8.816 -11.149 23.325 1.00 69.06 87 MET A N 1
ATOM 714 C CA . MET A 1 87 ? -8.223 -10.442 22.192 1.00 69.06 87 MET A CA 1
ATOM 715 C C . MET A 1 87 ? -7.230 -11.369 21.491 1.00 69.06 87 MET A C 1
ATOM 717 O O . MET A 1 87 ? -6.249 -11.803 22.095 1.00 69.06 87 MET A O 1
ATOM 721 N N . LEU A 1 88 ? -7.482 -11.661 20.214 1.00 68.25 88 LEU A N 1
ATOM 722 C CA . LEU A 1 88 ? -6.486 -12.252 19.326 1.00 68.25 88 LEU A CA 1
ATOM 723 C C . LEU A 1 88 ? -5.367 -11.224 19.149 1.00 68.25 88 LEU A C 1
ATOM 725 O O . LEU A 1 88 ? -5.546 -10.197 18.499 1.00 68.25 88 LEU A O 1
ATOM 729 N N . ARG A 1 89 ? -4.243 -11.467 19.821 1.00 71.00 89 ARG A N 1
ATOM 730 C CA . ARG A 1 89 ? -3.049 -10.631 19.733 1.00 71.00 89 ARG A CA 1
ATOM 731 C C . ARG A 1 89 ? -2.405 -10.841 18.361 1.00 71.00 89 ARG A C 1
ATOM 733 O O . ARG A 1 89 ? -2.206 -11.979 17.943 1.00 71.00 89 ARG A O 1
ATOM 740 N N . GLU A 1 90 ? -2.116 -9.738 17.683 1.00 66.00 90 GLU A N 1
ATOM 741 C CA . GLU A 1 90 ? -1.420 -9.714 16.393 1.00 66.00 90 GLU A CA 1
ATOM 742 C C . GLU A 1 90 ? -0.002 -10.302 16.553 1.00 66.00 90 GLU A C 1
ATOM 744 O O . GLU A 1 90 ? 0.625 -10.111 17.603 1.00 66.00 90 GLU A O 1
ATOM 749 N N . ARG A 1 91 ? 0.449 -11.084 15.563 1.00 50.78 91 ARG A N 1
ATOM 750 C CA . ARG A 1 91 ? 1.780 -11.716 15.524 1.00 50.78 91 ARG A CA 1
ATOM 751 C C . ARG A 1 91 ? 2.786 -10.821 14.825 1.00 50.78 91 ARG A C 1
ATOM 753 O O . ARG A 1 91 ? 2.397 -10.231 13.796 1.00 50.78 91 ARG A O 1
#

Organism: Scophthalmus maximus (NCBI:txid52904)

Mean predicted aligned error: 12.6 Å

pLDDT: mean 78.95, std 15.87, range [41.22, 97.19]

Foldseek 3Di:
DDDDPVVVVVVVVVVVVVVVVLVVPDDPPDDDDPVRSVVSVVPDVVVVVVVVVVVVVVVVVVVVVVVVVVVVVVVQVVDPDRDDDDDPDDD

InterPro domains:
  IPR033237 BMP/retinoic acid-inducible neural-specific protein [PTHR15564] (14-91)
  IPR057671 BRINP, C-terminal domain [PF19052] (17-91)

Sequence (91 aa):
MSSNVALDTFTASEWTDEFQSFVRKLPTFYALNASAIQYFWTNEPAVHQRYRQLELHSRQLLGKARRIVNKLFGLSKRCRTQPKIAMLRER